Protein AF-A0A9P8MPF1-F1 (afdb_monomer)

Radius of gyration: 15.36 Å; Cα contacts (8 Å, |Δi|>4): 206; chains: 1; bounding box: 31×37×46 Å

Nearest PDB structures (foldseek):
  2ia5-assembly3_I  TM=7.953E-01  e=9.715E-02  Tequatrovirus T4
  1ltq-assembly1_A  TM=6.250E-01  e=1.365E-02  Tequatrovirus T4
  1rrc-assembly1_A  TM=6.376E-01  e=1.107E-01  Tequatrovirus T4
  1rc8-assembly1_A  TM=6.678E-01  e=1.750E-01  Tequatrovirus T4
  1rpz-assembly1_A  TM=5.855E-01  e=4.731E-02  Tequatrovirus T4

pLDDT: mean 72.61, std 19.31, range [34.09, 96.31]

Foldseek 3Di:
DDFDFDPVLQVPLVPDLQVSLVVCVVLLDADPVGLAAFEFEFAAAAPSCLVVSLVSNCVVVVQAAEQELVVQLCVPQNDEPPRDDPVCVVVSSVVSLVVSLVVLACCRPPVSTHYYYRYNHDDQPSWRDDPNDTDGDPPDHGDRGGGTD

Structure (mmCIF, N/CA/C/O backbone):
data_AF-A0A9P8MPF1-F1
#
_entry.id   AF-A0A9P8MPF1-F1
#
loop_
_atom_site.group_PDB
_atom_site.id
_atom_site.type_symbol
_atom_site.label_atom_id
_atom_site.label_alt_id
_atom_site.label_comp_id
_atom_site.label_asym_id
_atom_site.label_entity_id
_atom_site.label_seq_id
_atom_site.pdbx_PDB_ins_code
_atom_site.Cartn_x
_atom_site.Cartn_y
_atom_site.Cartn_z
_atom_site.occupancy
_atom_site.B_iso_or_equiv
_atom_site.auth_seq_id
_atom_site.auth_comp_id
_atom_site.auth_asym_id
_atom_site.auth_atom_id
_atom_site.pdbx_PDB_model_num
ATOM 1 N N . MET A 1 1 ? 2.070 4.208 20.682 1.00 41.72 1 MET A N 1
ATOM 2 C CA . MET A 1 1 ? 1.558 3.156 19.772 1.00 41.72 1 MET A CA 1
ATOM 3 C C . MET A 1 1 ? 1.807 1.775 20.367 1.00 41.72 1 MET A C 1
ATOM 5 O O . MET A 1 1 ? 2.865 1.590 20.952 1.00 41.72 1 MET A O 1
ATOM 9 N N . LYS A 1 2 ? 0.885 0.811 20.221 1.00 34.09 2 LYS A N 1
ATOM 10 C CA . LYS A 1 2 ? 1.180 -0.615 20.453 1.00 34.09 2 LYS A CA 1
ATOM 11 C C . LYS A 1 2 ? 1.306 -1.291 19.090 1.00 34.09 2 LYS A C 1
ATOM 13 O O . LYS A 1 2 ? 0.323 -1.388 18.374 1.00 34.09 2 LYS A O 1
ATOM 18 N N . ALA A 1 3 ? 2.513 -1.696 18.712 1.00 38.12 3 ALA A N 1
ATOM 19 C CA . ALA A 1 3 ? 2.711 -2.574 17.566 1.00 38.12 3 ALA A CA 1
ATOM 20 C C . ALA A 1 3 ? 2.434 -4.014 18.018 1.00 38.12 3 ALA A C 1
ATOM 22 O O . ALA A 1 3 ? 3.046 -4.476 18.980 1.00 38.12 3 ALA A O 1
ATOM 23 N N . ILE A 1 4 ? 1.515 -4.714 17.353 1.00 39.12 4 ILE A N 1
ATOM 24 C CA . ILE A 1 4 ? 1.280 -6.144 17.580 1.00 39.12 4 ILE A CA 1
ATOM 25 C C . ILE A 1 4 ? 1.769 -6.887 16.337 1.00 39.12 4 ILE A C 1
ATOM 27 O O . ILE A 1 4 ? 1.043 -7.026 15.363 1.00 39.12 4 ILE A O 1
ATOM 31 N N . ALA A 1 5 ? 3.017 -7.353 16.365 1.00 43.66 5 ALA A N 1
ATOM 32 C CA . ALA A 1 5 ? 3.516 -8.309 15.382 1.00 43.66 5 ALA A CA 1
ATOM 33 C C . ALA A 1 5 ? 3.115 -9.718 15.841 1.00 43.66 5 ALA A C 1
ATOM 35 O O . ALA A 1 5 ? 3.639 -10.217 16.837 1.00 43.66 5 ALA A O 1
ATOM 36 N N . ASN A 1 6 ? 2.162 -10.358 15.162 1.00 41.84 6 ASN A N 1
ATOM 37 C CA . ASN A 1 6 ? 1.705 -11.693 15.546 1.00 41.84 6 ASN A CA 1
ATOM 38 C C . ASN A 1 6 ? 2.451 -12.778 14.756 1.00 41.84 6 ASN A C 1
ATOM 40 O O . ASN A 1 6 ? 1.999 -13.188 13.688 1.00 41.84 6 ASN A O 1
ATOM 44 N N . ARG A 1 7 ? 3.588 -13.243 15.296 1.00 39.56 7 ARG A N 1
ATOM 45 C CA . ARG A 1 7 ? 4.463 -14.265 14.681 1.00 39.56 7 ARG A CA 1
ATOM 46 C C . ARG A 1 7 ? 3.738 -15.557 14.255 1.00 39.56 7 ARG A C 1
ATOM 48 O O . ARG A 1 7 ? 4.192 -16.202 13.321 1.00 39.56 7 ARG A O 1
ATOM 55 N N . GLY A 1 8 ? 2.598 -15.905 14.862 1.00 37.03 8 GLY A N 1
ATOM 56 C CA . GLY A 1 8 ? 1.840 -17.120 14.524 1.00 37.03 8 GLY A CA 1
ATOM 57 C C . GLY A 1 8 ? 1.121 -17.096 13.167 1.00 37.03 8 GLY A C 1
ATOM 58 O O . GLY A 1 8 ? 0.779 -18.149 12.647 1.00 37.03 8 GLY A O 1
ATOM 59 N N . ILE A 1 9 ? 0.915 -15.921 12.562 1.00 45.84 9 ILE A N 1
ATOM 60 C CA . ILE A 1 9 ? 0.311 -15.800 11.218 1.00 45.84 9 ILE A CA 1
ATOM 61 C C . ILE A 1 9 ? 1.341 -16.104 10.107 1.00 45.84 9 ILE A C 1
ATOM 63 O O . ILE A 1 9 ? 0.969 -16.398 8.974 1.00 45.84 9 ILE A O 1
ATOM 67 N N . PHE A 1 10 ? 2.640 -16.077 10.429 1.00 42.59 10 PHE A N 1
ATOM 68 C CA . PHE A 1 10 ? 3.731 -16.125 9.453 1.00 42.59 10 PHE A CA 1
ATOM 69 C C . PHE A 1 10 ? 4.107 -17.543 9.005 1.00 42.59 10 PHE A C 1
ATOM 71 O O . PHE A 1 10 ? 4.335 -17.742 7.818 1.00 42.59 10 PHE A O 1
ATOM 78 N N . GLU A 1 11 ? 4.130 -18.530 9.910 1.00 34.34 11 GLU A N 1
ATOM 79 C CA . GLU A 1 11 ? 4.487 -19.923 9.565 1.00 34.34 11 GLU A CA 1
ATOM 80 C C . GLU A 1 11 ? 3.403 -20.644 8.743 1.00 34.34 11 GLU A C 1
ATOM 82 O O . GLU A 1 11 ? 3.687 -21.632 8.075 1.00 34.34 11 GLU A O 1
ATOM 87 N N . MET A 1 12 ? 2.157 -20.158 8.754 1.00 38.19 12 MET A N 1
ATOM 88 C CA . MET A 1 12 ? 1.027 -20.840 8.102 1.00 38.19 12 MET A CA 1
ATOM 89 C C . MET A 1 12 ? 0.663 -20.269 6.726 1.00 38.19 12 MET A C 1
ATOM 91 O O . MET A 1 12 ? 0.081 -20.977 5.903 1.00 38.19 12 MET A O 1
ATOM 95 N N . ALA A 1 13 ? 1.062 -19.025 6.429 1.00 40.09 13 ALA A N 1
ATOM 96 C CA . ALA A 1 13 ? 0.810 -18.375 5.138 1.00 40.09 13 ALA A CA 1
ATOM 97 C C . ALA A 1 13 ? 1.546 -19.043 3.955 1.00 40.09 13 ALA A C 1
ATOM 99 O O . ALA A 1 13 ? 1.281 -18.716 2.797 1.00 40.09 13 ALA A O 1
ATOM 100 N N . GLU A 1 14 ? 2.444 -19.993 4.231 1.00 40.06 14 GLU A N 1
ATOM 101 C CA . GLU A 1 14 ? 3.101 -20.811 3.211 1.00 40.06 14 GLU A CA 1
ATOM 102 C C . GLU A 1 14 ? 2.165 -21.879 2.607 1.00 40.06 14 GLU A C 1
ATOM 104 O O . GLU A 1 14 ? 2.433 -22.344 1.501 1.00 40.06 14 GLU A O 1
ATOM 109 N N . HIS A 1 15 ? 1.059 -22.251 3.278 1.00 40.31 15 HIS A N 1
ATOM 110 C CA . HIS A 1 15 ? 0.257 -23.428 2.896 1.00 40.31 15 HIS A CA 1
ATOM 111 C C . HIS A 1 15 ? -1.232 -23.209 2.574 1.00 40.31 15 HIS A C 1
ATOM 113 O O . HIS A 1 15 ? -1.811 -24.068 1.912 1.00 40.31 15 HIS A O 1
ATOM 119 N N . CYS A 1 16 ? -1.856 -22.076 2.903 1.00 38.25 16 CYS A N 1
ATOM 120 C CA . CYS A 1 16 ? -3.166 -21.708 2.349 1.00 38.25 16 CYS A CA 1
ATOM 121 C C . CYS A 1 16 ? -3.312 -20.170 2.301 1.00 38.25 16 CYS A C 1
ATOM 123 O O . CYS A 1 16 ? -2.678 -19.434 3.050 1.00 38.25 16 CYS A O 1
ATOM 125 N N . ARG A 1 17 ? -4.062 -19.659 1.311 1.00 58.19 17 ARG A N 1
ATOM 126 C CA . ARG A 1 17 ? -4.153 -18.215 0.980 1.00 58.19 17 ARG A CA 1
ATOM 127 C C . ARG A 1 17 ? -5.442 -17.529 1.453 1.00 58.19 17 ARG A C 1
ATOM 129 O O . ARG A 1 17 ? -5.520 -16.307 1.387 1.00 58.19 17 ARG A O 1
ATOM 136 N N . LEU A 1 18 ? -6.458 -18.289 1.870 1.00 52.38 18 LEU A N 1
ATOM 137 C CA . LEU A 1 18 ? -7.782 -17.776 2.274 1.00 52.38 18 LEU A CA 1
ATOM 138 C C . LEU A 1 18 ? -7.985 -17.821 3.796 1.00 52.38 18 LEU A C 1
ATOM 140 O O . LEU A 1 18 ? -8.559 -16.897 4.364 1.00 52.38 18 LEU A O 1
ATOM 144 N N . ASP A 1 19 ? -7.434 -18.840 4.451 1.00 63.12 19 ASP A N 1
ATOM 145 C CA . ASP A 1 19 ? -7.306 -18.952 5.908 1.00 63.12 19 ASP A CA 1
ATOM 146 C C . ASP A 1 19 ? -6.521 -17.782 6.515 1.00 63.12 19 ASP A C 1
ATOM 148 O O . ASP A 1 19 ? -6.911 -17.260 7.556 1.00 63.12 19 ASP A O 1
ATOM 152 N N . ALA A 1 20 ? -5.482 -17.294 5.831 1.00 68.88 20 ALA A N 1
ATOM 153 C CA . ALA A 1 20 ? -4.691 -16.158 6.292 1.00 68.88 20 ALA A CA 1
ATOM 154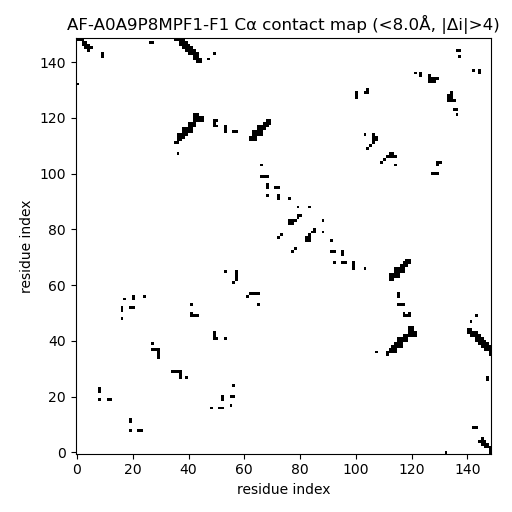 C C . ALA A 1 20 ? -5.534 -14.884 6.486 1.00 68.88 20 ALA A C 1
ATOM 156 O O . ALA A 1 20 ? -5.310 -14.154 7.450 1.00 68.88 20 ALA A O 1
ATOM 157 N N . VAL A 1 21 ? -6.520 -14.624 5.612 1.00 76.19 21 VAL A N 1
ATOM 158 C CA . VAL A 1 21 ? -7.442 -13.486 5.776 1.00 76.19 21 VAL A CA 1
ATOM 159 C C . VAL A 1 21 ? -8.325 -13.720 6.998 1.00 76.19 21 VAL A C 1
ATOM 161 O O . VAL A 1 21 ? -8.368 -12.876 7.891 1.00 76.19 21 VAL A O 1
ATOM 164 N N . ASP A 1 22 ? -8.977 -14.880 7.080 1.00 79.94 22 ASP A N 1
ATOM 165 C CA . ASP A 1 22 ? -9.903 -15.199 8.172 1.00 79.94 22 ASP A CA 1
ATOM 166 C C . ASP A 1 22 ? -9.219 -15.166 9.553 1.00 79.94 22 ASP A C 1
ATOM 168 O O . ASP A 1 22 ? -9.826 -14.730 10.533 1.00 79.94 22 ASP A O 1
ATOM 172 N N . MET A 1 23 ? -7.934 -15.526 9.627 1.00 73.50 23 MET A N 1
ATOM 173 C CA . MET A 1 23 ? -7.121 -15.440 10.846 1.00 73.50 23 MET A CA 1
ATOM 174 C C . MET A 1 23 ? -6.863 -14.002 11.310 1.00 73.50 23 MET A C 1
ATOM 176 O O . MET A 1 23 ? -6.754 -13.756 12.514 1.00 73.50 23 MET A O 1
ATOM 180 N N . ILE A 1 24 ? -6.751 -13.046 10.384 1.00 76.06 24 ILE A N 1
ATOM 181 C CA . ILE A 1 24 ? -6.416 -11.654 10.716 1.00 76.06 24 ILE A CA 1
ATOM 182 C C . ILE A 1 24 ? -7.656 -10.787 10.896 1.00 76.06 24 ILE A C 1
ATOM 184 O O . ILE A 1 24 ? -7.590 -9.817 11.646 1.00 76.06 24 ILE A O 1
ATOM 188 N N . LEU A 1 25 ? -8.795 -11.141 10.285 1.00 80.12 25 LEU A N 1
ATOM 189 C CA . LEU A 1 25 ? -10.044 -10.371 10.366 1.00 80.12 25 LEU A CA 1
ATOM 190 C C . LEU A 1 25 ? -10.436 -9.947 11.794 1.00 80.12 25 LEU A C 1
ATOM 192 O O . LEU A 1 25 ? -10.835 -8.791 11.959 1.00 80.12 25 LEU A O 1
ATOM 196 N N . PRO A 1 26 ? -10.330 -10.797 12.840 1.00 79.50 26 PRO A N 1
ATOM 197 C CA . PRO A 1 26 ? -10.665 -10.385 14.202 1.00 79.50 26 PRO A CA 1
ATOM 198 C C . PRO A 1 26 ? -9.768 -9.263 14.734 1.00 79.50 26 PRO A C 1
ATOM 200 O O . PRO A 1 26 ? -10.215 -8.467 15.555 1.00 79.50 26 PRO A O 1
ATOM 203 N N . LEU A 1 27 ? -8.523 -9.188 14.256 1.00 75.56 27 LEU A N 1
ATOM 204 C CA . LEU A 1 27 ? -7.547 -8.172 14.643 1.00 75.56 27 LEU A CA 1
ATOM 205 C C . LEU A 1 27 ? -7.789 -6.842 13.922 1.00 75.56 27 LEU A C 1
ATOM 207 O O . LEU A 1 27 ? -7.333 -5.815 14.397 1.00 75.56 27 LEU A O 1
ATOM 211 N N . LEU A 1 28 ? -8.508 -6.837 12.796 1.00 79.31 28 LEU A N 1
ATOM 212 C CA . LEU A 1 28 ? -8.723 -5.635 11.981 1.00 79.31 28 LEU A CA 1
ATOM 213 C C . LEU A 1 28 ? -9.944 -4.810 12.407 1.00 79.31 28 LEU A C 1
ATOM 215 O O . LEU A 1 28 ? -10.357 -3.899 11.695 1.00 79.31 28 LEU A O 1
ATOM 219 N N . ARG A 1 29 ? -10.556 -5.137 13.547 1.00 77.69 29 ARG A N 1
ATOM 220 C CA . ARG A 1 29 ? -11.770 -4.478 14.030 1.00 77.69 29 ARG A CA 1
ATOM 221 C C . ARG A 1 29 ? -11.431 -3.399 15.045 1.00 77.69 29 ARG A C 1
ATOM 223 O O . ARG A 1 29 ? -10.806 -3.675 16.067 1.00 77.69 29 ARG A O 1
ATOM 230 N N . ARG A 1 30 ? -11.954 -2.196 14.818 1.00 78.12 30 ARG A N 1
ATOM 231 C CA . ARG A 1 30 ? -12.003 -1.155 15.849 1.00 78.12 30 ARG A CA 1
ATOM 232 C C . ARG A 1 30 ? -12.875 -1.606 17.011 1.00 78.12 30 ARG A C 1
ATOM 234 O O . ARG A 1 30 ? -13.846 -2.344 16.831 1.00 78.12 30 ARG A O 1
ATOM 241 N N . THR A 1 31 ? -12.573 -1.107 18.200 1.00 77.56 31 THR A N 1
ATOM 242 C CA . THR A 1 31 ? -13.399 -1.345 19.389 1.00 77.56 31 THR A CA 1
ATOM 243 C C . THR A 1 31 ? -13.876 -0.017 19.962 1.00 77.56 31 THR A C 1
ATOM 245 O O . THR A 1 31 ? -13.277 1.023 19.712 1.00 77.56 31 THR A O 1
ATOM 248 N N . ALA A 1 32 ? -14.942 -0.016 20.764 1.00 80.69 32 ALA A N 1
ATOM 249 C CA . ALA A 1 32 ? -15.372 1.217 21.435 1.00 80.69 32 ALA A CA 1
ATOM 250 C C . ALA A 1 32 ? -14.278 1.778 22.370 1.00 80.69 32 ALA A C 1
ATOM 252 O O . ALA A 1 32 ? -14.164 2.989 22.536 1.00 80.69 32 ALA A O 1
ATOM 253 N N . SER A 1 33 ? -13.454 0.895 22.945 1.00 77.81 33 SER A N 1
ATOM 254 C CA . SER A 1 33 ? -12.292 1.251 23.765 1.00 77.81 33 SER A CA 1
ATOM 255 C C . SER A 1 33 ? -11.079 1.726 22.962 1.00 77.81 33 SER A C 1
ATOM 257 O O . SER A 1 33 ? -10.219 2.400 23.521 1.00 77.81 33 SER A O 1
ATOM 259 N N . ASP A 1 34 ? -11.004 1.388 21.674 1.00 72.44 34 ASP A N 1
ATOM 260 C CA . ASP A 1 34 ? -9.970 1.864 20.758 1.00 72.44 34 ASP A CA 1
ATOM 261 C C . ASP A 1 34 ? -10.585 2.197 19.386 1.00 72.44 34 ASP A C 1
ATOM 263 O O . ASP A 1 34 ? -10.641 1.343 18.494 1.00 72.44 34 ASP A O 1
ATOM 267 N N . PRO A 1 35 ? -11.123 3.423 19.227 1.00 77.69 35 PRO A N 1
ATOM 268 C CA . PRO A 1 35 ? -11.833 3.837 18.019 1.00 77.69 35 PRO A CA 1
ATOM 269 C C . PRO A 1 35 ? -10.887 4.353 16.925 1.00 77.69 35 PRO A C 1
ATOM 271 O O . PRO A 1 35 ? -11.344 4.958 15.949 1.00 77.69 35 PRO A O 1
ATOM 274 N N . ARG A 1 36 ? -9.568 4.216 17.109 1.00 80.25 36 ARG A N 1
ATOM 275 C CA . ARG A 1 36 ? -8.586 4.709 16.144 1.00 80.25 36 ARG A CA 1
ATOM 276 C C . ARG A 1 36 ? -8.689 3.915 14.836 1.00 80.25 36 ARG A C 1
ATOM 278 O O . ARG A 1 36 ? -9.053 2.744 14.866 1.00 80.25 36 ARG A O 1
ATOM 285 N N . PRO A 1 37 ? -8.381 4.540 13.688 1.00 82.81 37 PRO A N 1
ATOM 286 C CA . PRO A 1 37 ? -8.282 3.809 12.433 1.00 82.81 37 PRO A CA 1
ATOM 287 C C . PRO A 1 37 ? -7.227 2.716 12.484 1.00 82.81 37 PRO A C 1
ATOM 289 O O . PRO A 1 37 ? -6.188 2.936 13.093 1.00 82.81 37 PRO A O 1
ATOM 292 N N . VAL A 1 38 ? -7.476 1.594 11.819 1.00 82.88 38 VAL A N 1
ATOM 293 C CA . VAL A 1 38 ? -6.596 0.433 11.667 1.00 82.88 38 VAL A CA 1
ATOM 294 C C . VAL A 1 38 ? -5.782 0.576 10.382 1.00 82.88 38 VAL A C 1
ATOM 296 O O . VAL A 1 38 ? -6.325 0.915 9.331 1.00 82.88 38 VAL A O 1
ATOM 299 N N . VAL A 1 39 ? -4.480 0.282 10.449 1.00 81.94 39 VAL A N 1
ATOM 300 C CA . VAL A 1 39 ? -3.589 0.291 9.278 1.00 81.94 39 VAL A CA 1
ATOM 301 C C . VAL A 1 39 ? -2.952 -1.080 9.072 1.00 81.94 39 VAL A C 1
ATOM 303 O O . VAL A 1 39 ? -1.952 -1.431 9.686 1.00 81.94 39 VAL A O 1
ATOM 306 N N . VAL A 1 40 ? -3.472 -1.876 8.148 1.00 80.81 40 VAL A N 1
ATOM 307 C CA . VAL A 1 40 ? -2.791 -3.113 7.755 1.00 80.81 40 VAL A CA 1
ATOM 308 C C . VAL A 1 40 ? -1.651 -2.774 6.820 1.00 80.81 40 VAL A C 1
ATOM 310 O O . VAL A 1 40 ? -1.859 -2.087 5.833 1.00 80.81 40 VAL A O 1
ATOM 313 N N . MET A 1 41 ? -0.455 -3.282 7.085 1.00 78.19 41 MET A N 1
ATOM 314 C CA . MET A 1 41 ? 0.661 -3.166 6.156 1.00 78.19 41 MET A CA 1
ATOM 315 C C . MET A 1 41 ? 1.062 -4.563 5.692 1.00 78.19 41 MET A C 1
ATOM 317 O O . MET A 1 41 ? 1.132 -5.507 6.474 1.00 78.19 41 MET A O 1
ATOM 321 N N . THR A 1 42 ? 1.302 -4.720 4.398 1.00 75.44 42 THR A N 1
ATOM 322 C CA . THR A 1 42 ? 1.880 -5.947 3.856 1.00 75.44 42 THR A CA 1
ATOM 323 C C . THR A 1 42 ? 3.245 -5.614 3.282 1.00 75.44 42 THR A C 1
ATOM 325 O O . THR A 1 42 ? 3.355 -4.767 2.399 1.00 75.44 42 THR A O 1
ATOM 328 N N . CYS A 1 43 ? 4.283 -6.281 3.774 1.00 69.81 43 CYS A N 1
ATOM 329 C CA . CYS A 1 43 ? 5.635 -6.239 3.225 1.00 69.81 43 CYS A CA 1
ATOM 330 C C . CYS A 1 43 ? 6.179 -7.678 3.131 1.00 69.81 43 CYS A C 1
ATOM 332 O O . CYS A 1 43 ? 5.475 -8.623 3.474 1.00 69.81 43 CYS A O 1
ATOM 334 N N . GLY A 1 44 ? 7.340 -7.880 2.502 1.00 66.44 44 GLY A N 1
ATOM 335 C CA . GLY A 1 44 ? 7.883 -9.219 2.206 1.00 66.44 44 GLY A CA 1
ATOM 336 C C . GLY A 1 44 ? 8.396 -9.356 0.768 1.00 66.44 44 GLY A C 1
ATOM 337 O O . GLY A 1 44 ? 8.264 -8.426 -0.032 1.00 66.44 44 GLY A O 1
ATOM 338 N N . LEU A 1 45 ? 8.983 -10.505 0.418 1.00 63.56 45 LEU A N 1
ATOM 339 C CA . LEU A 1 45 ? 9.588 -10.729 -0.904 1.00 63.56 45 LEU A CA 1
ATOM 340 C C . LEU A 1 45 ? 8.558 -10.682 -2.047 1.00 63.56 45 LEU A C 1
ATOM 342 O O . LEU A 1 45 ? 7.355 -10.897 -1.855 1.00 63.56 45 LEU A O 1
ATOM 346 N N . SER A 1 46 ? 9.030 -10.387 -3.261 1.00 69.56 46 SER A N 1
ATOM 347 C CA . SER A 1 46 ? 8.215 -10.563 -4.467 1.00 69.56 46 SER A CA 1
ATOM 348 C C . SER A 1 46 ? 7.743 -12.019 -4.570 1.00 69.56 46 SER A C 1
ATOM 350 O O . SER A 1 46 ? 8.474 -12.935 -4.209 1.00 69.56 46 SER A O 1
ATOM 352 N N . GLY A 1 47 ? 6.498 -12.234 -4.997 1.00 68.31 47 GLY A N 1
ATOM 353 C CA . GLY A 1 47 ? 5.896 -13.572 -5.076 1.00 68.31 47 GLY A CA 1
ATOM 354 C C . GLY A 1 47 ? 5.306 -14.125 -3.768 1.00 68.31 47 GLY A C 1
ATOM 355 O O . GLY A 1 47 ? 4.511 -15.058 -3.833 1.00 68.31 47 GL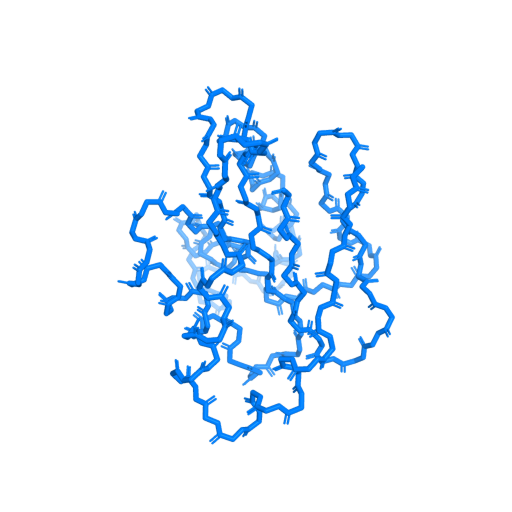Y A O 1
ATOM 356 N N . ALA A 1 48 ? 5.555 -13.506 -2.606 1.00 71.56 48 ALA A N 1
ATOM 357 C CA . ALA A 1 48 ? 5.045 -13.963 -1.299 1.00 71.56 48 ALA A CA 1
ATOM 358 C C . ALA A 1 48 ? 3.513 -13.833 -1.104 1.00 71.56 48 ALA A C 1
ATOM 360 O O . ALA A 1 48 ? 2.995 -14.057 -0.019 1.00 71.56 48 ALA A O 1
ATOM 361 N N . GLY A 1 49 ? 2.759 -13.426 -2.131 1.00 74.50 49 GLY A N 1
ATOM 362 C CA . GLY A 1 49 ? 1.297 -13.316 -2.054 1.00 74.50 49 GLY A CA 1
ATOM 363 C C . GLY A 1 49 ? 0.760 -12.077 -1.325 1.00 74.50 49 GLY A C 1
ATOM 364 O O . GLY A 1 49 ? -0.436 -12.019 -1.068 1.00 74.50 49 GLY A O 1
ATOM 365 N N . LYS A 1 50 ? 1.590 -11.064 -1.043 1.00 79.44 50 LYS A N 1
ATOM 366 C CA . LYS A 1 50 ? 1.194 -9.811 -0.359 1.00 79.44 50 LYS A CA 1
ATOM 367 C C . LYS A 1 50 ? -0.026 -9.142 -0.987 1.00 79.44 50 LYS A C 1
ATOM 369 O O . LYS A 1 50 ? -1.033 -8.949 -0.319 1.00 79.44 50 LYS A O 1
ATOM 374 N N . SER A 1 51 ? 0.028 -8.889 -2.295 1.00 80.19 51 SER A N 1
ATOM 375 C CA . SER A 1 51 ? -1.085 -8.265 -3.008 1.00 80.19 51 SER A CA 1
ATOM 376 C C . SER A 1 51 ? -2.317 -9.162 -3.070 1.00 80.19 51 SER A C 1
ATOM 378 O O . SER A 1 51 ? -3.431 -8.657 -3.158 1.00 80.19 51 SER A O 1
ATOM 380 N N . THR A 1 52 ? -2.149 -10.486 -2.995 1.00 83.50 52 THR A N 1
ATOM 381 C CA . THR A 1 52 ? -3.276 -11.417 -2.855 1.00 83.50 52 THR A CA 1
ATOM 382 C C . THR A 1 52 ? -3.928 -11.277 -1.482 1.00 83.50 52 THR A C 1
ATOM 384 O O . THR A 1 52 ? -5.146 -11.151 -1.419 1.00 83.50 52 THR A O 1
ATOM 387 N N . LEU A 1 53 ? -3.141 -11.224 -0.402 1.00 82.00 53 LEU A N 1
ATOM 388 C CA . LEU A 1 53 ? -3.654 -10.990 0.948 1.00 82.00 53 LEU A CA 1
ATOM 389 C C . LEU A 1 53 ? -4.331 -9.617 1.057 1.00 82.00 53 LEU A C 1
ATOM 391 O O . LEU A 1 53 ? -5.449 -9.530 1.551 1.00 82.00 53 LEU A O 1
ATOM 395 N N . ALA A 1 54 ? -3.693 -8.558 0.551 1.00 85.12 54 ALA A N 1
ATOM 396 C CA . ALA A 1 54 ? -4.245 -7.207 0.562 1.00 85.12 54 ALA A CA 1
ATOM 397 C C . ALA A 1 54 ? -5.593 -7.138 -0.169 1.00 85.12 54 ALA A C 1
ATOM 399 O O . ALA A 1 54 ? -6.544 -6.573 0.359 1.00 85.12 54 ALA A O 1
ATOM 400 N N . LYS A 1 55 ? -5.705 -7.759 -1.351 1.00 87.38 55 LYS A N 1
ATOM 401 C CA . LYS A 1 55 ? -6.978 -7.865 -2.082 1.00 87.38 55 LYS A CA 1
ATOM 402 C C . LYS A 1 55 ? -8.015 -8.672 -1.300 1.00 87.38 55 LYS A C 1
ATOM 404 O O . LYS A 1 55 ? -9.130 -8.201 -1.141 1.00 87.38 55 LYS A O 1
ATOM 409 N N . GLY A 1 56 ? -7.630 -9.813 -0.726 1.00 88.69 56 GLY A N 1
ATOM 410 C CA . GLY A 1 56 ? -8.527 -10.630 0.094 1.00 88.69 56 GLY A CA 1
ATOM 411 C C . GLY A 1 56 ? -9.067 -9.896 1.328 1.00 88.69 56 GLY A C 1
ATOM 412 O O . GLY A 1 56 ? -10.235 -10.058 1.673 1.00 88.69 56 GLY A O 1
ATOM 413 N N . ILE A 1 57 ? -8.257 -9.041 1.964 1.00 87.38 57 ILE A N 1
ATOM 414 C CA . ILE A 1 57 ? -8.715 -8.166 3.053 1.00 87.38 57 ILE A CA 1
ATOM 415 C C . ILE A 1 57 ? -9.780 -7.195 2.547 1.00 87.38 57 ILE A C 1
ATOM 417 O O . ILE A 1 57 ? -10.814 -7.062 3.190 1.00 87.38 57 ILE A O 1
ATOM 421 N N . ILE A 1 58 ? -9.548 -6.539 1.408 1.00 91.50 58 ILE A N 1
ATOM 422 C CA . ILE A 1 58 ? -10.495 -5.576 0.826 1.00 91.50 58 ILE A CA 1
ATOM 423 C C . ILE A 1 58 ? -11.799 -6.264 0.415 1.00 91.50 58 ILE A C 1
ATOM 425 O O . ILE A 1 58 ? -12.876 -5.755 0.716 1.00 91.50 58 ILE A O 1
ATOM 429 N N . ASP A 1 59 ? -11.719 -7.458 -0.176 1.00 91.19 59 ASP A N 1
ATOM 430 C CA . ASP A 1 59 ? -12.891 -8.254 -0.554 1.00 91.19 59 ASP A CA 1
ATOM 431 C C . ASP A 1 59 ? -13.754 -8.626 0.666 1.00 91.19 59 ASP A C 1
ATOM 433 O O . ASP A 1 59 ? -14.980 -8.713 0.572 1.00 91.19 59 ASP A O 1
ATOM 437 N N . ARG A 1 60 ? -13.129 -8.855 1.831 1.00 89.56 60 ARG A N 1
ATOM 438 C CA . ARG A 1 60 ? -13.824 -9.178 3.091 1.00 89.56 60 ARG A CA 1
ATOM 439 C C . ARG A 1 60 ? -14.247 -7.950 3.891 1.00 89.56 60 ARG A C 1
ATOM 441 O O . ARG A 1 60 ? -15.245 -8.008 4.607 1.00 89.56 60 ARG A O 1
ATOM 448 N N . LEU A 1 61 ? -13.495 -6.861 3.797 1.00 89.31 61 LEU A N 1
ATOM 449 C CA . LEU A 1 61 ? -13.691 -5.625 4.542 1.00 89.31 61 LEU A CA 1
ATOM 450 C C . LEU A 1 61 ? -13.697 -4.435 3.565 1.00 89.31 61 LEU A C 1
ATOM 452 O O . LEU A 1 61 ? -12.747 -3.654 3.537 1.00 89.31 61 LEU A O 1
ATOM 456 N N . PRO A 1 62 ? -14.789 -4.235 2.803 1.00 90.31 62 PRO A N 1
ATOM 457 C CA . PRO A 1 62 ? -14.851 -3.226 1.738 1.00 90.31 62 PRO A CA 1
ATOM 458 C C . PRO A 1 62 ? -14.837 -1.772 2.240 1.00 90.31 62 PRO A C 1
ATOM 460 O O . PRO A 1 62 ? -14.823 -0.844 1.441 1.00 90.31 62 PRO A O 1
ATOM 463 N N . HIS A 1 63 ? -14.868 -1.559 3.560 1.00 89.50 63 HIS A N 1
ATOM 464 C CA . HIS A 1 63 ? -14.707 -0.238 4.173 1.00 89.50 63 HIS A CA 1
ATOM 465 C C . HIS A 1 63 ? -13.236 0.188 4.293 1.00 89.50 63 HIS A C 1
ATOM 467 O O . HIS A 1 63 ? -12.971 1.369 4.530 1.00 89.50 63 HIS A O 1
ATOM 473 N N . LEU A 1 64 ? -12.292 -0.750 4.141 1.00 90.44 64 LEU A N 1
ATOM 474 C CA . LEU A 1 64 ? -10.867 -0.442 4.101 1.00 90.44 64 LEU A CA 1
ATOM 475 C C . LEU A 1 64 ? -10.507 0.126 2.729 1.00 90.44 64 LEU A C 1
ATOM 477 O O . LEU A 1 64 ? -10.921 -0.400 1.697 1.00 90.44 64 LEU A O 1
ATOM 481 N N . THR A 1 65 ? -9.662 1.151 2.723 1.00 93.06 65 THR A N 1
ATOM 482 C CA . THR A 1 65 ? -9.056 1.680 1.496 1.00 93.06 65 THR A CA 1
ATOM 483 C C . THR A 1 65 ? -7.705 1.017 1.264 1.00 93.06 65 THR A C 1
ATOM 485 O O . THR A 1 65 ? -6.875 0.954 2.170 1.00 93.06 65 THR A O 1
ATOM 488 N N . ARG A 1 66 ? -7.446 0.523 0.047 1.00 93.06 66 ARG A N 1
ATOM 489 C CA . ARG A 1 66 ? -6.132 -0.021 -0.330 1.00 93.06 66 ARG A CA 1
ATOM 490 C C . ARG A 1 66 ? -5.270 1.064 -0.960 1.00 93.06 66 ARG A C 1
ATOM 492 O O . ARG A 1 66 ? -5.634 1.589 -2.005 1.00 93.06 66 ARG A O 1
ATOM 499 N N . LEU A 1 67 ? -4.094 1.314 -0.395 1.00 92.00 67 LEU A N 1
ATOM 500 C CA . LEU A 1 67 ? -3.053 2.135 -1.011 1.00 92.00 67 LEU A CA 1
ATOM 501 C C . LEU A 1 67 ? -1.906 1.237 -1.473 1.00 92.00 67 LEU A C 1
ATOM 503 O O . LEU A 1 67 ? -1.405 0.414 -0.708 1.00 92.00 67 LEU A O 1
ATOM 507 N N . SER A 1 68 ? -1.491 1.384 -2.730 1.00 90.81 68 SER A N 1
ATOM 508 C CA . SER A 1 68 ? -0.458 0.546 -3.340 1.00 90.81 68 SER A CA 1
ATOM 509 C C . SER A 1 68 ? 0.439 1.378 -4.240 1.00 90.81 68 SER A C 1
ATOM 511 O O . SER A 1 68 ? -0.050 2.038 -5.153 1.00 90.81 68 SER A O 1
ATOM 513 N N . ILE A 1 69 ? 1.751 1.317 -3.999 1.00 87.88 69 ILE A N 1
ATOM 514 C CA . ILE A 1 69 ? 2.747 2.032 -4.811 1.00 87.88 69 ILE A CA 1
ATOM 515 C C . ILE A 1 69 ? 2.662 1.583 -6.271 1.00 87.88 69 ILE A C 1
ATOM 517 O O . ILE A 1 69 ? 2.577 2.428 -7.154 1.00 87.88 69 ILE A O 1
ATOM 521 N N . ASP A 1 70 ? 2.606 0.273 -6.522 1.00 87.31 70 ASP A N 1
ATOM 522 C CA . ASP A 1 70 ? 2.532 -0.260 -7.887 1.00 87.31 70 ASP A CA 1
ATOM 523 C C . ASP A 1 70 ? 1.270 0.214 -8.617 1.00 87.31 70 ASP A C 1
ATOM 525 O O . ASP A 1 70 ? 1.333 0.530 -9.802 1.00 87.31 70 ASP A O 1
ATOM 529 N N . ALA A 1 71 ? 0.131 0.298 -7.915 1.00 90.62 71 ALA A N 1
ATOM 530 C CA . ALA A 1 71 ? -1.108 0.810 -8.501 1.00 90.62 71 ALA A CA 1
ATOM 531 C C . ALA A 1 71 ? -0.996 2.303 -8.835 1.00 90.62 71 ALA A C 1
ATOM 533 O O . ALA A 1 71 ? -1.356 2.698 -9.935 1.00 90.62 71 ALA A O 1
ATOM 534 N N . ILE A 1 72 ? -0.426 3.108 -7.932 1.00 93.50 72 ILE A N 1
ATOM 535 C CA . ILE A 1 72 ? -0.210 4.544 -8.158 1.00 93.50 72 ILE A CA 1
ATOM 536 C C . ILE A 1 72 ? 0.723 4.773 -9.355 1.00 93.50 72 ILE A C 1
ATOM 538 O O . ILE A 1 72 ? 0.443 5.627 -10.194 1.00 93.50 72 ILE A O 1
ATOM 542 N N . ILE A 1 73 ? 1.820 4.015 -9.455 1.00 93.25 73 ILE A N 1
ATOM 543 C CA . ILE A 1 73 ? 2.740 4.102 -10.598 1.00 93.25 73 ILE A CA 1
ATOM 544 C C . ILE A 1 73 ? 2.014 3.698 -11.880 1.00 93.25 73 ILE A C 1
ATOM 546 O O . ILE A 1 73 ? 2.090 4.422 -12.866 1.00 93.25 73 ILE A O 1
ATOM 550 N N . PHE A 1 74 ? 1.276 2.586 -11.862 1.00 93.31 74 PHE A N 1
ATOM 551 C CA . PHE A 1 74 ? 0.529 2.122 -13.027 1.00 93.31 74 PHE A CA 1
ATOM 552 C C . PHE A 1 74 ? -0.515 3.140 -13.501 1.00 93.31 74 PHE A C 1
ATOM 554 O O . PHE A 1 74 ? -0.597 3.421 -14.693 1.00 93.31 74 PHE A O 1
ATOM 561 N N . GLU A 1 75 ? -1.283 3.726 -12.585 1.00 94.81 75 GLU A N 1
ATOM 562 C CA . GLU A 1 75 ? -2.318 4.714 -12.906 1.00 94.81 75 GLU A CA 1
ATOM 563 C C . GLU A 1 75 ? -1.741 6.008 -13.494 1.00 94.81 75 GLU A C 1
ATOM 565 O O . GLU A 1 75 ? -2.380 6.630 -14.341 1.00 94.81 75 GLU A O 1
ATOM 570 N N . ARG A 1 76 ? -0.542 6.419 -13.061 1.00 95.62 76 ARG A N 1
ATOM 571 C CA . ARG A 1 76 ? 0.085 7.684 -13.485 1.00 95.62 76 ARG A CA 1
ATOM 572 C C . ARG A 1 76 ? 0.999 7.549 -14.694 1.00 95.62 76 ARG A C 1
ATOM 574 O O . ARG A 1 76 ? 1.002 8.426 -15.551 1.00 95.62 76 ARG A O 1
ATOM 581 N N . HIS A 1 77 ? 1.777 6.473 -14.734 1.00 95.44 77 HIS A N 1
ATOM 582 C CA . HIS A 1 77 ? 2.900 6.294 -15.657 1.00 95.44 77 HIS A CA 1
ATOM 583 C C . HIS A 1 77 ? 2.730 5.067 -16.560 1.00 95.44 77 HIS A C 1
ATOM 585 O O . HIS A 1 77 ? 3.411 4.952 -17.574 1.00 95.44 77 HIS A O 1
ATOM 591 N N . GLY A 1 78 ? 1.800 4.161 -16.247 1.00 94.06 78 GLY A N 1
ATOM 592 C CA . GLY A 1 78 ? 1.573 2.928 -17.000 1.00 94.06 78 GLY A CA 1
ATOM 593 C C . GLY A 1 78 ? 2.507 1.785 -16.592 1.00 94.06 78 GLY A C 1
ATOM 594 O O . GLY A 1 78 ? 2.960 1.686 -15.454 1.00 94.06 78 GLY A O 1
ATOM 595 N N . LEU A 1 79 ? 2.763 0.856 -17.511 1.00 92.38 79 LEU A N 1
ATOM 596 C CA . LEU A 1 79 ? 3.566 -0.340 -17.267 1.00 92.38 79 LEU A CA 1
ATOM 597 C C . LEU A 1 79 ? 5.068 -0.065 -17.411 1.00 92.38 79 LEU A C 1
ATOM 599 O O . LEU A 1 79 ? 5.528 0.492 -18.411 1.00 92.38 79 LEU A O 1
ATOM 603 N N . TYR A 1 80 ? 5.839 -0.553 -16.438 1.00 89.19 80 TYR A N 1
ATOM 604 C CA . TYR A 1 80 ? 7.302 -0.536 -16.447 1.00 89.19 80 TYR A CA 1
ATOM 605 C C . TYR A 1 80 ? 7.886 -1.126 -17.736 1.00 89.19 80 TYR A C 1
ATOM 607 O O . TYR A 1 80 ? 7.452 -2.189 -18.183 1.00 89.19 80 TYR A O 1
ATOM 615 N N . ALA A 1 81 ? 8.892 -0.451 -18.303 1.00 90.38 81 ALA A N 1
ATOM 616 C CA . ALA A 1 81 ? 9.582 -0.826 -19.542 1.00 90.38 81 ALA A CA 1
ATOM 617 C C . ALA A 1 81 ? 8.680 -0.935 -20.790 1.00 90.38 81 ALA A C 1
ATOM 619 O O . ALA A 1 81 ? 9.136 -1.386 -21.840 1.00 90.38 81 ALA A O 1
ATOM 620 N N . ILE A 1 82 ? 7.416 -0.508 -20.691 1.00 93.94 82 ILE A N 1
ATOM 621 C CA . ILE A 1 82 ? 6.474 -0.393 -21.810 1.00 93.94 82 ILE A CA 1
ATOM 622 C C . ILE A 1 82 ? 6.116 1.077 -22.022 1.00 93.94 82 ILE A C 1
ATOM 624 O O . ILE A 1 82 ? 6.233 1.585 -23.133 1.00 93.94 82 ILE A O 1
ATOM 628 N N . ASN A 1 83 ? 5.675 1.756 -20.962 1.00 96.31 83 ASN A N 1
ATOM 629 C CA . ASN A 1 83 ? 5.238 3.149 -21.017 1.00 96.31 83 ASN A CA 1
ATOM 630 C C . ASN A 1 83 ? 6.333 4.144 -20.612 1.00 96.31 83 ASN A C 1
ATOM 632 O O . ASN A 1 83 ? 6.293 5.284 -21.063 1.00 96.31 83 ASN A O 1
ATOM 636 N N . TYR A 1 84 ? 7.312 3.707 -19.819 1.00 94.50 84 TYR A N 1
ATOM 637 C CA . TYR A 1 84 ? 8.453 4.510 -19.380 1.00 94.50 84 TYR A CA 1
ATOM 638 C C . TYR A 1 84 ? 9.722 3.640 -19.280 1.00 94.50 84 TYR A C 1
ATOM 640 O O . TYR A 1 84 ? 9.617 2.416 -19.093 1.00 94.50 84 TYR A O 1
ATOM 648 N N . PRO A 1 85 ? 10.921 4.227 -19.444 1.00 93.62 85 PRO A N 1
ATOM 649 C CA . PRO A 1 85 ? 12.183 3.499 -19.386 1.00 93.62 85 PRO A CA 1
ATOM 650 C C . PRO A 1 85 ? 12.565 3.095 -17.951 1.00 93.62 85 PRO A C 1
ATOM 652 O O . PRO A 1 85 ? 12.067 3.619 -16.957 1.00 93.62 85 PRO A O 1
ATOM 655 N N . ALA A 1 86 ? 13.449 2.104 -17.833 1.00 89.94 86 ALA A N 1
ATOM 656 C CA . ALA A 1 86 ? 13.791 1.482 -16.553 1.00 89.94 86 ALA A CA 1
ATOM 657 C C . ALA A 1 86 ? 14.450 2.435 -15.537 1.00 89.94 86 ALA A C 1
ATOM 659 O O . ALA A 1 86 ? 14.280 2.271 -14.329 1.00 89.94 86 ALA A O 1
ATOM 660 N N . ASP A 1 87 ? 15.203 3.416 -16.022 1.00 93.31 87 ASP A N 1
ATOM 661 C CA . ASP A 1 87 ? 15.916 4.421 -15.235 1.00 93.31 87 ASP A CA 1
ATOM 662 C C . ASP A 1 87 ? 14.984 5.450 -14.574 1.00 93.31 87 ASP A C 1
ATOM 664 O O . ASP A 1 87 ? 15.318 5.984 -13.517 1.00 93.31 87 ASP A O 1
ATOM 668 N N . GLU A 1 88 ? 13.782 5.658 -15.113 1.00 93.19 88 GLU A N 1
ATOM 669 C CA . GLU A 1 88 ? 12.760 6.528 -14.513 1.00 93.19 88 GLU A CA 1
ATOM 670 C C . GLU A 1 88 ? 12.006 5.861 -13.349 1.00 93.19 88 GLU A C 1
ATOM 672 O O . GLU A 1 88 ? 11.390 6.536 -12.520 1.00 93.19 88 GLU A O 1
ATOM 677 N N . TYR A 1 89 ? 12.093 4.534 -13.210 1.00 89.31 89 TYR A N 1
ATOM 678 C CA . TYR A 1 89 ? 11.314 3.792 -12.216 1.00 89.31 89 TYR A CA 1
ATOM 679 C C . TYR A 1 89 ? 11.565 4.240 -10.774 1.00 89.31 89 TYR A C 1
ATOM 681 O O . TYR A 1 89 ? 10.621 4.369 -9.995 1.00 89.31 89 TYR A O 1
ATOM 689 N N . ALA A 1 90 ? 12.818 4.528 -10.417 1.00 88.31 90 ALA A N 1
ATOM 690 C CA . ALA A 1 90 ? 13.157 5.011 -9.079 1.00 88.31 90 ALA A CA 1
ATOM 691 C C . ALA A 1 90 ? 12.502 6.373 -8.775 1.00 88.31 90 ALA A C 1
ATOM 693 O O . ALA A 1 90 ? 12.046 6.610 -7.654 1.00 88.31 90 ALA A O 1
ATOM 694 N N . ALA A 1 91 ? 12.402 7.250 -9.779 1.00 91.38 91 ALA A N 1
ATOM 695 C CA . ALA A 1 91 ? 11.742 8.543 -9.638 1.00 91.38 91 ALA A CA 1
ATOM 696 C C . ALA A 1 91 ? 10.227 8.371 -9.448 1.00 91.38 91 ALA A C 1
ATOM 698 O O . ALA A 1 91 ? 9.647 8.971 -8.540 1.00 91.38 91 ALA A O 1
ATOM 699 N N . HIS A 1 92 ? 9.598 7.487 -10.227 1.00 92.94 92 HIS A N 1
ATOM 700 C CA . HIS A 1 92 ? 8.176 7.167 -10.075 1.00 92.94 92 HIS A CA 1
ATOM 701 C C . HIS A 1 92 ? 7.857 6.512 -8.729 1.00 92.94 92 HIS A C 1
ATOM 703 O O . HIS A 1 92 ? 6.833 6.826 -8.124 1.00 92.94 92 HIS A O 1
ATOM 709 N N . GLN A 1 93 ? 8.740 5.652 -8.212 1.00 88.25 93 GLN A N 1
ATOM 710 C CA . GLN A 1 93 ? 8.604 5.100 -6.862 1.00 88.25 93 GLN A CA 1
ATOM 711 C C . GLN A 1 93 ? 8.628 6.192 -5.790 1.00 88.25 93 GLN A C 1
ATOM 713 O O . GLN A 1 93 ? 7.790 6.175 -4.887 1.00 88.25 93 GLN A O 1
ATOM 718 N N . ALA A 1 94 ? 9.548 7.156 -5.889 1.00 87.81 94 ALA A N 1
ATOM 719 C CA . ALA A 1 94 ? 9.628 8.268 -4.945 1.00 87.81 94 ALA A CA 1
ATOM 720 C C . ALA A 1 94 ? 8.379 9.167 -5.004 1.00 87.81 94 ALA A C 1
ATOM 722 O O . ALA A 1 94 ? 7.831 9.541 -3.963 1.00 87.81 94 ALA A O 1
ATOM 723 N N . GLU A 1 95 ? 7.891 9.474 -6.208 1.00 92.44 95 GLU A N 1
ATOM 724 C CA . GLU A 1 95 ? 6.653 10.234 -6.410 1.00 92.44 95 GLU A CA 1
ATOM 725 C C . GLU A 1 95 ? 5.439 9.504 -5.817 1.00 92.44 95 GLU A C 1
ATOM 727 O O . GLU A 1 95 ? 4.663 10.088 -5.054 1.00 92.44 95 GLU A O 1
ATOM 73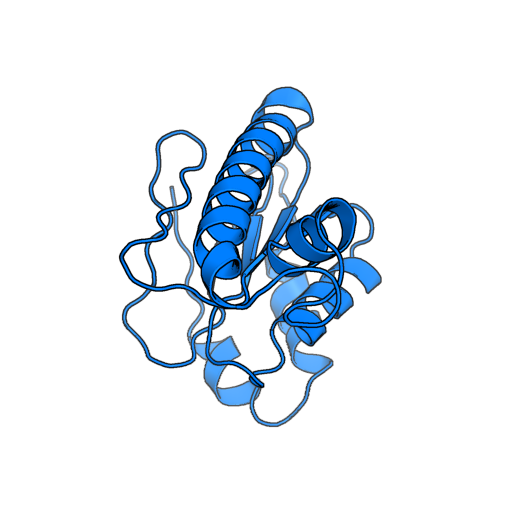2 N N . ALA A 1 96 ? 5.299 8.212 -6.121 1.00 91.19 96 ALA A N 1
ATOM 733 C CA . ALA A 1 96 ? 4.201 7.386 -5.640 1.00 91.19 96 ALA A CA 1
ATOM 734 C C . ALA A 1 96 ? 4.224 7.235 -4.115 1.00 91.19 96 ALA A C 1
ATOM 736 O O . ALA A 1 96 ? 3.176 7.322 -3.478 1.00 91.19 96 ALA A O 1
ATOM 737 N N . LEU A 1 97 ? 5.406 7.078 -3.510 1.00 86.06 97 LEU A N 1
ATOM 738 C CA . LEU A 1 97 ? 5.563 7.046 -2.055 1.00 86.06 97 LEU A CA 1
ATOM 739 C C . LEU A 1 97 ? 5.130 8.364 -1.409 1.00 86.06 97 LEU A C 1
ATOM 741 O O . LEU A 1 97 ? 4.445 8.350 -0.381 1.00 86.06 97 LEU A O 1
ATOM 745 N N . LYS A 1 98 ? 5.520 9.501 -2.000 1.00 88.62 98 LYS A N 1
ATOM 746 C CA . LYS A 1 98 ? 5.104 10.815 -1.507 1.00 88.62 98 LYS A CA 1
ATOM 747 C C . LYS A 1 98 ? 3.582 10.934 -1.545 1.00 88.62 98 LYS A C 1
ATOM 749 O O . LYS A 1 98 ? 2.979 11.270 -0.530 1.00 88.62 98 LYS A O 1
ATOM 754 N N . TYR A 1 99 ? 2.974 10.616 -2.687 1.00 92.00 99 TYR A N 1
ATOM 755 C CA . TYR A 1 99 ? 1.523 10.657 -2.844 1.00 92.00 99 TYR A CA 1
ATOM 756 C C . TYR A 1 99 ? 0.811 9.734 -1.847 1.00 92.00 99 TYR A C 1
ATOM 758 O O . TYR A 1 99 ? -0.091 10.178 -1.143 1.00 92.00 99 TYR A O 1
ATOM 766 N N . LEU A 1 100 ? 1.270 8.486 -1.714 1.00 90.88 100 LEU A N 1
ATOM 767 C CA . LEU A 1 100 ? 0.732 7.522 -0.755 1.00 90.88 100 LEU A CA 1
ATOM 768 C C . LEU A 1 100 ? 0.805 8.047 0.682 1.00 90.88 100 LEU A C 1
ATOM 770 O O . LEU A 1 100 ? -0.141 7.870 1.442 1.00 90.88 100 LEU A O 1
ATOM 774 N N . THR A 1 101 ? 1.913 8.684 1.065 1.00 84.88 101 THR A N 1
ATOM 775 C CA . THR A 1 101 ? 2.100 9.219 2.423 1.00 84.88 101 THR A CA 1
ATOM 776 C C . THR A 1 101 ? 1.151 10.383 2.709 1.00 84.88 101 THR A C 1
ATOM 778 O O . THR A 1 101 ? 0.579 10.456 3.801 1.00 84.88 101 THR A O 1
ATOM 781 N N . ASP A 1 102 ? 0.965 11.276 1.735 1.00 88.50 102 ASP A N 1
ATOM 782 C CA . ASP A 1 102 ? 0.030 12.398 1.844 1.00 88.50 102 ASP A CA 1
ATOM 783 C C . ASP A 1 102 ? -1.417 11.886 1.966 1.00 88.50 102 ASP A C 1
ATOM 785 O O . ASP A 1 102 ? -2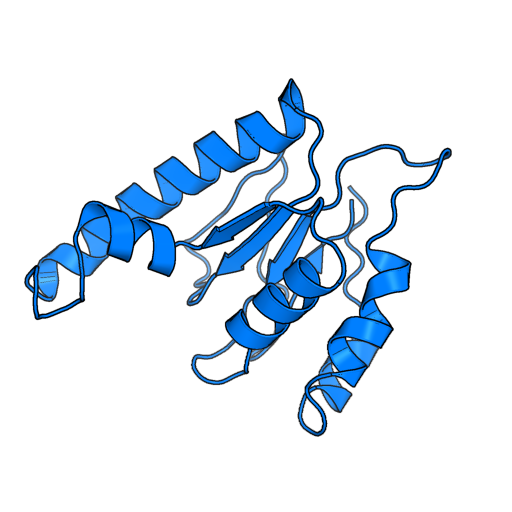.132 12.276 2.896 1.00 88.50 102 ASP A O 1
ATOM 789 N N . GLU A 1 103 ? -1.802 10.940 1.104 1.00 91.50 103 GLU A N 1
ATOM 790 C CA . GLU A 1 103 ? -3.128 10.311 1.080 1.00 91.50 103 GLU A CA 1
ATOM 791 C C . GLU A 1 103 ? -3.423 9.548 2.377 1.00 91.50 103 GLU A C 1
ATOM 793 O O . GLU A 1 103 ? -4.439 9.764 3.032 1.00 91.50 103 GLU A O 1
ATOM 798 N N . LEU A 1 104 ? -2.480 8.725 2.837 1.00 86.62 104 LEU A N 1
ATOM 799 C CA . LEU A 1 104 ? -2.576 8.028 4.118 1.00 86.62 104 LEU A CA 1
ATOM 800 C C . LEU A 1 104 ? -2.791 9.009 5.279 1.00 86.62 104 LEU A C 1
ATOM 802 O O . LEU A 1 104 ? -3.561 8.749 6.205 1.00 86.62 104 LEU A O 1
ATOM 806 N N . GLY A 1 105 ? -2.117 10.158 5.239 1.00 82.50 105 GLY A N 1
ATOM 807 C CA . GLY A 1 105 ? -2.302 11.216 6.219 1.00 82.50 105 GLY A CA 1
ATOM 808 C C . GLY A 1 105 ? -3.722 11.787 6.230 1.00 82.50 105 GLY A C 1
ATOM 809 O O . GLY A 1 105 ? -4.262 12.022 7.315 1.00 82.50 105 GLY A O 1
ATOM 810 N N . LEU A 1 106 ? -4.307 12.004 5.051 1.00 86.94 106 LEU A N 1
ATOM 811 C CA . LEU A 1 106 ? -5.677 12.487 4.875 1.00 86.94 106 LEU A CA 1
ATOM 812 C C . LEU A 1 106 ? -6.697 11.468 5.405 1.00 86.94 106 LEU A C 1
ATOM 814 O O . LEU A 1 106 ? -7.481 11.802 6.301 1.00 86.94 106 LEU A O 1
ATOM 818 N N . LEU A 1 107 ? -6.608 10.219 4.939 1.00 88.25 107 LEU A N 1
ATOM 819 C CA . LEU A 1 107 ? -7.522 9.133 5.304 1.00 88.25 107 LEU A CA 1
ATOM 820 C C . LEU A 1 107 ? -7.565 8.903 6.818 1.00 88.25 107 LEU A C 1
ATOM 822 O O . LEU A 1 107 ? -8.628 8.731 7.412 1.00 88.25 107 LEU A O 1
ATOM 826 N N . LEU A 1 108 ? -6.411 8.943 7.486 1.00 83.06 108 LEU A N 1
ATOM 827 C CA . LEU A 1 108 ? -6.341 8.628 8.912 1.00 83.06 108 LEU A CA 1
ATOM 828 C C . LEU A 1 108 ? -6.735 9.794 9.820 1.00 83.06 108 LEU A C 1
ATOM 830 O O . LEU A 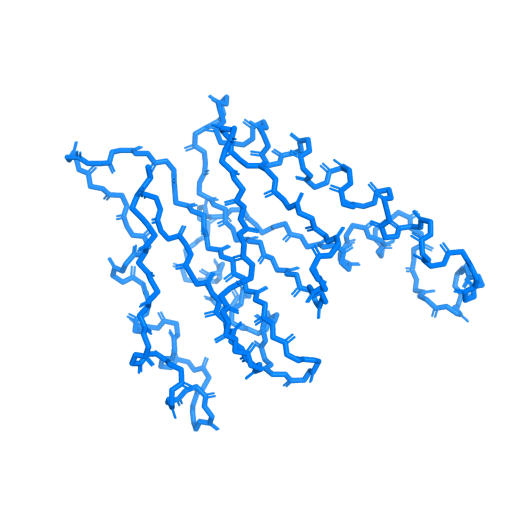1 108 ? -7.334 9.571 10.876 1.00 83.06 108 LEU A O 1
ATOM 834 N N . ARG A 1 109 ? -6.368 11.030 9.461 1.00 79.50 109 ARG A N 1
ATOM 835 C CA . ARG A 1 109 ? -6.602 12.199 10.326 1.00 79.50 109 ARG A CA 1
ATOM 836 C C . ARG A 1 109 ? -7.962 12.832 10.096 1.00 79.50 109 ARG A C 1
ATOM 838 O O . ARG A 1 109 ? -8.618 13.192 11.069 1.00 79.50 109 ARG A O 1
ATOM 845 N N . THR A 1 110 ? -8.352 12.974 8.837 1.00 80.50 110 THR A N 1
ATOM 846 C CA . THR A 1 110 ? -9.560 13.702 8.454 1.00 80.50 110 THR A CA 1
ATOM 847 C C . THR A 1 110 ? -10.730 12.742 8.328 1.00 80.50 110 THR A C 1
ATOM 849 O O . THR A 1 110 ? -11.745 12.918 8.994 1.00 80.50 110 THR A O 1
ATOM 852 N N . GLU A 1 111 ? -10.566 11.689 7.532 1.00 80.69 111 GLU A N 1
ATOM 853 C CA . GLU A 1 111 ? -11.669 10.781 7.188 1.00 80.69 111 GLU A CA 1
ATOM 854 C C . GLU A 1 111 ? -11.859 9.665 8.213 1.00 80.69 111 GLU A C 1
ATOM 856 O O . GLU A 1 111 ? -12.917 9.045 8.286 1.00 80.69 111 GLU A O 1
ATOM 861 N N . ARG A 1 112 ? -10.841 9.441 9.052 1.00 83.62 112 ARG A N 1
ATOM 862 C CA . ARG A 1 112 ? -10.821 8.400 10.082 1.00 83.62 112 ARG A CA 1
ATOM 863 C C . ARG A 1 112 ? -11.122 7.033 9.456 1.00 83.62 112 ARG A C 1
ATOM 865 O O . ARG A 1 112 ? -11.889 6.269 10.042 1.00 83.62 112 ARG A O 1
ATOM 872 N N . GLN A 1 113 ? -10.526 6.718 8.303 1.00 87.44 113 GLN A N 1
ATOM 873 C CA . GLN A 1 113 ? -10.754 5.486 7.537 1.00 87.44 113 GLN A CA 1
ATOM 874 C C . GLN A 1 113 ? -9.673 4.424 7.793 1.00 87.44 113 GLN A C 1
ATOM 876 O O . GLN A 1 113 ? -8.513 4.758 8.020 1.00 87.44 113 GLN A O 1
ATOM 881 N N . ASP A 1 114 ? -10.060 3.145 7.780 1.00 89.69 114 ASP A N 1
ATOM 882 C CA . ASP A 1 114 ? -9.128 2.015 7.866 1.00 89.69 114 ASP A CA 1
ATOM 883 C C . ASP A 1 114 ? -8.404 1.804 6.532 1.00 89.69 114 ASP A C 1
ATOM 885 O O . ASP A 1 114 ? -8.990 1.978 5.462 1.00 89.69 114 ASP A O 1
ATOM 889 N N . VAL A 1 115 ? -7.127 1.422 6.583 1.00 89.94 115 VAL A N 1
ATOM 890 C CA . VAL A 1 115 ? -6.267 1.381 5.393 1.00 89.94 115 VAL A CA 1
ATOM 891 C C . VAL A 1 115 ? -5.489 0.071 5.299 1.00 89.94 115 VAL A C 1
ATOM 893 O O . VAL A 1 115 ? -4.977 -0.430 6.296 1.00 89.94 115 VAL A O 1
ATOM 896 N N . VAL A 1 116 ? -5.348 -0.455 4.080 1.00 89.81 116 VAL A N 1
ATOM 897 C CA . VAL A 1 116 ? -4.381 -1.501 3.720 1.00 89.81 116 VAL A CA 1
ATOM 898 C C . VAL A 1 116 ? -3.264 -0.886 2.878 1.00 89.81 116 VAL A C 1
ATOM 900 O O . VAL A 1 116 ? -3.506 -0.416 1.770 1.00 89.81 116 VAL A O 1
ATOM 903 N N . LEU A 1 117 ? -2.033 -0.918 3.378 1.00 87.12 117 LEU A N 1
ATOM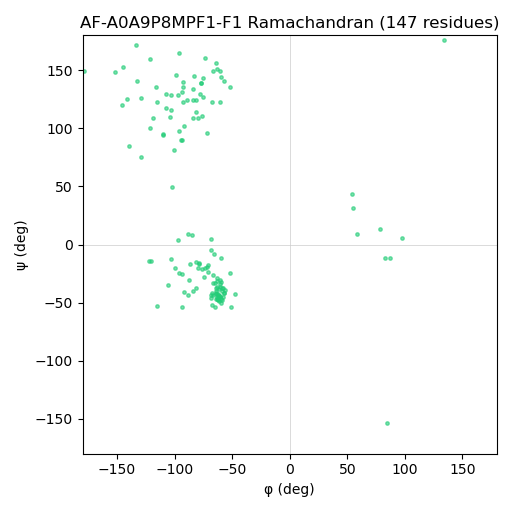 904 C CA . LEU A 1 117 ? -0.813 -0.537 2.671 1.00 87.12 117 LEU A CA 1
ATOM 905 C C . LEU A 1 117 ? -0.207 -1.768 1.987 1.00 87.12 117 LEU A C 1
ATOM 907 O O . LEU A 1 117 ? 0.441 -2.592 2.637 1.00 87.12 117 LEU A O 1
ATOM 911 N N . ASP A 1 118 ? -0.409 -1.884 0.675 1.00 86.31 118 ASP A N 1
ATOM 912 C CA . ASP A 1 118 ? 0.159 -2.946 -0.160 1.00 86.31 118 ASP A CA 1
ATOM 913 C C . ASP A 1 118 ? 1.477 -2.483 -0.788 1.00 86.31 118 ASP A C 1
ATOM 915 O O . ASP A 1 118 ? 1.503 -1.863 -1.859 1.00 86.31 118 ASP A O 1
ATOM 919 N N . LEU A 1 119 ? 2.571 -2.744 -0.067 1.00 77.25 119 LEU A N 1
ATOM 920 C CA . LEU A 1 119 ? 3.921 -2.342 -0.443 1.00 77.25 119 LEU A CA 1
ATOM 921 C C . LEU A 1 119 ? 4.687 -3.550 -0.998 1.00 77.25 119 LEU A C 1
ATOM 923 O O . LEU A 1 119 ? 4.963 -4.534 -0.307 1.00 77.25 119 LEU A O 1
ATOM 927 N N . SER A 1 120 ? 5.052 -3.472 -2.273 1.00 64.75 120 SER A N 1
ATOM 928 C CA . SER A 1 120 ? 5.727 -4.529 -3.032 1.00 64.75 120 SER A CA 1
ATOM 929 C C . SER A 1 120 ? 7.205 -4.692 -2.664 1.00 64.75 120 SER A C 1
ATOM 931 O O . SER A 1 120 ? 7.712 -5.818 -2.724 1.00 64.75 120 SER A O 1
ATOM 933 N N . PHE A 1 121 ? 7.864 -3.623 -2.203 1.00 59.09 121 PHE A N 1
ATOM 934 C CA . PHE A 1 121 ? 9.268 -3.620 -1.795 1.00 59.09 121 PHE A CA 1
ATOM 935 C C . PHE A 1 121 ? 9.498 -2.658 -0.623 1.00 59.09 121 PHE A C 1
ATOM 937 O O . PHE A 1 121 ? 9.275 -1.459 -0.746 1.00 59.09 121 PHE A O 1
ATOM 944 N N . TRP A 1 122 ? 9.971 -3.177 0.512 1.00 53.72 122 TRP A N 1
ATOM 945 C CA . TRP A 1 1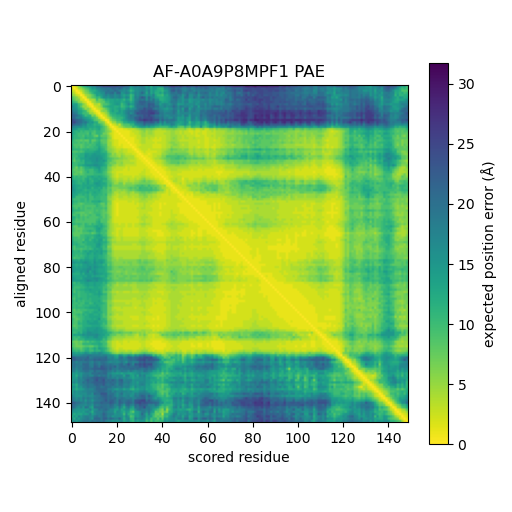22 ? 10.425 -2.345 1.626 1.00 53.72 122 TRP A CA 1
ATOM 946 C C . TRP A 1 122 ? 11.903 -2.612 1.911 1.00 53.72 122 TRP A C 1
ATOM 948 O O . TRP A 1 122 ? 12.263 -3.670 2.438 1.00 53.72 122 TRP A O 1
ATOM 958 N N . ASN A 1 123 ? 12.757 -1.643 1.584 1.00 51.69 123 ASN A N 1
ATOM 959 C CA . ASN A 1 123 ? 14.121 -1.553 2.104 1.00 51.69 123 ASN A CA 1
ATOM 960 C C . ASN A 1 123 ? 14.139 -0.586 3.318 1.00 51.69 123 ASN A C 1
ATOM 962 O O . ASN A 1 123 ? 13.180 0.149 3.549 1.00 51.69 123 ASN A O 1
ATOM 966 N N . ARG A 1 124 ? 15.210 -0.587 4.126 1.00 47.34 124 ARG A N 1
ATOM 967 C CA . ARG A 1 124 ? 15.335 0.268 5.333 1.00 47.34 124 ARG A CA 1
ATOM 968 C C . ARG A 1 124 ? 15.256 1.781 5.050 1.00 47.34 124 ARG A C 1
ATOM 970 O O . ARG A 1 124 ? 15.127 2.549 5.996 1.00 47.34 124 ARG A O 1
ATOM 977 N N . GLU A 1 125 ? 15.326 2.195 3.790 1.00 48.94 125 GLU A N 1
ATOM 978 C CA . GLU A 1 125 ? 15.323 3.584 3.324 1.00 48.94 125 GLU A CA 1
ATOM 979 C C . GLU A 1 125 ? 13.932 4.074 2.882 1.00 48.94 125 GLU A C 1
ATOM 981 O O . GLU A 1 125 ? 13.812 5.219 2.455 1.00 48.94 125 GLU A O 1
ATOM 986 N N . PHE A 1 126 ? 12.869 3.266 3.029 1.00 53.06 126 PHE A N 1
ATOM 987 C CA . PHE A 1 126 ? 11.497 3.625 2.627 1.00 53.06 126 PHE A CA 1
ATOM 988 C C . PHE A 1 126 ? 10.570 4.038 3.782 1.00 53.06 126 PHE A C 1
ATOM 990 O O . PHE A 1 126 ? 9.465 3.526 3.870 1.00 53.06 126 PHE A O 1
ATOM 997 N N . PRO A 1 127 ? 10.918 4.942 4.706 1.00 57.00 127 PRO A N 1
ATOM 998 C CA . PRO A 1 127 ? 10.161 5.042 5.939 1.00 57.00 127 PRO A CA 1
ATOM 999 C C . PRO A 1 127 ? 8.803 5.758 5.762 1.00 57.00 127 PRO A C 1
ATOM 1001 O O . PRO A 1 127 ? 8.727 6.972 5.585 1.00 57.00 127 PRO A O 1
ATOM 1004 N N . VAL A 1 128 ? 7.703 5.014 5.883 1.00 56.25 128 VAL A N 1
ATOM 1005 C CA . VAL A 1 128 ? 6.344 5.560 6.009 1.00 56.25 128 VAL A CA 1
ATOM 1006 C C . VAL A 1 128 ? 6.146 6.116 7.420 1.00 56.25 128 VAL A C 1
ATOM 1008 O O . VAL A 1 128 ? 6.372 5.436 8.427 1.00 56.25 128 VAL A O 1
ATOM 1011 N N . ARG A 1 129 ? 5.713 7.377 7.494 1.00 54.38 129 ARG A N 1
ATOM 1012 C CA . ARG A 1 129 ? 5.331 8.048 8.740 1.00 54.38 129 ARG A CA 1
ATOM 1013 C C . ARG A 1 129 ? 3.818 8.120 8.841 1.00 54.38 129 ARG A C 1
ATOM 1015 O O . ARG A 1 129 ? 3.167 8.662 7.954 1.00 54.38 129 ARG A O 1
ATOM 1022 N N . VAL A 1 130 ? 3.271 7.688 9.972 1.00 51.84 130 VAL A N 1
ATOM 1023 C CA . VAL A 1 130 ? 1.861 7.929 10.304 1.00 51.84 130 VAL A CA 1
ATOM 1024 C C . VAL A 1 130 ? 1.779 8.509 11.699 1.00 51.84 130 VAL A C 1
ATOM 1026 O O . VAL A 1 130 ? 2.299 7.929 12.645 1.00 51.84 130 VAL A O 1
ATOM 1029 N N . GLN A 1 131 ? 1.109 9.656 11.823 1.00 48.53 131 GLN A N 1
ATOM 1030 C CA . GLN A 1 131 ? 0.883 10.335 13.108 1.00 48.53 131 GLN A CA 1
ATOM 1031 C C . GLN A 1 131 ? 2.179 10.624 13.898 1.00 48.53 131 GLN A C 1
ATOM 1033 O O . GLN A 1 131 ? 2.170 10.652 15.120 1.00 48.53 131 GLN A O 1
ATOM 1038 N N . GLY A 1 132 ? 3.297 10.854 13.198 1.00 45.03 132 GLY A N 1
ATOM 1039 C CA . GLY A 1 132 ? 4.602 11.131 13.815 1.00 45.03 132 GLY A CA 1
ATOM 1040 C C . GLY A 1 132 ? 5.425 9.886 14.153 1.00 45.03 132 GLY A C 1
ATOM 1041 O O . GLY A 1 132 ? 6.628 10.016 14.369 1.00 45.03 132 GLY A O 1
A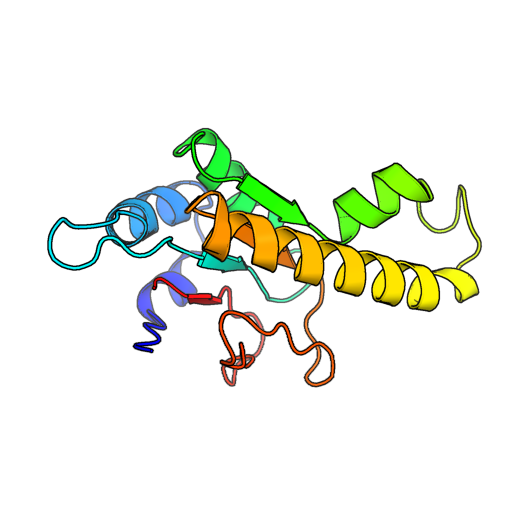TOM 1042 N N . ASP A 1 133 ? 4.822 8.698 14.095 1.00 47.81 133 ASP A N 1
ATOM 1043 C CA . ASP A 1 133 ? 5.485 7.431 14.378 1.00 47.81 133 ASP A CA 1
ATOM 1044 C C . ASP A 1 133 ? 6.036 6.789 13.100 1.00 47.81 133 ASP A C 1
ATOM 1046 O O . ASP A 1 133 ? 5.393 6.776 12.040 1.00 47.81 133 ASP A O 1
ATOM 1050 N N . TRP A 1 134 ? 7.236 6.224 13.216 1.00 52.16 134 TRP A N 1
ATOM 1051 C CA . TRP A 1 134 ? 7.859 5.451 12.152 1.00 52.16 134 TRP A CA 1
ATOM 1052 C C . TRP A 1 134 ? 7.240 4.056 12.053 1.00 52.16 134 TRP A C 1
ATOM 1054 O O . TRP A 1 134 ? 6.951 3.391 13.053 1.00 52.16 134 TRP A O 1
ATOM 1064 N N . PHE A 1 135 ? 7.029 3.607 10.822 1.00 54.44 135 PHE A N 1
ATOM 1065 C CA . PHE A 1 135 ? 6.683 2.226 10.523 1.00 54.44 135 PHE A CA 1
ATOM 1066 C C . PHE A 1 135 ? 7.995 1.558 10.163 1.00 54.44 135 PHE A C 1
ATOM 1068 O O . PHE A 1 135 ? 8.511 1.734 9.066 1.00 54.44 135 PHE A O 1
ATOM 1075 N N . GLU A 1 136 ? 8.594 0.882 11.135 1.00 47.69 136 GLU A N 1
ATOM 1076 C CA . GLU A 1 136 ? 9.838 0.161 10.910 1.00 47.69 136 GLU A CA 1
ATOM 1077 C C . GLU A 1 136 ? 9.541 -1.214 10.315 1.00 47.69 136 GLU A C 1
ATOM 1079 O O . GLU A 1 136 ? 8.555 -1.866 10.673 1.00 47.69 136 GLU A O 1
ATOM 1084 N N . LYS A 1 137 ? 10.429 -1.673 9.425 1.00 45.78 137 LYS A N 1
ATOM 1085 C CA . LYS A 1 137 ? 10.485 -3.090 9.065 1.00 45.78 137 LYS A CA 1
ATOM 1086 C C . LYS A 1 137 ? 10.804 -3.868 10.347 1.00 45.78 137 LYS A C 1
ATOM 1088 O O . LYS A 1 137 ? 11.855 -3.601 10.933 1.00 45.78 137 LYS A O 1
ATOM 1093 N N . PRO A 1 138 ? 9.987 -4.832 10.781 1.00 47.94 138 PRO A N 1
ATOM 1094 C CA . PRO A 1 138 ? 10.444 -5.793 11.762 1.00 47.94 138 PRO A CA 1
ATOM 1095 C C . PRO A 1 138 ? 11.640 -6.568 11.201 1.00 47.94 138 PRO A C 1
ATOM 1097 O O . PRO A 1 138 ? 11.836 -6.711 9.989 1.00 47.94 138 PRO A O 1
ATOM 1100 N N . ALA A 1 139 ? 12.514 -6.981 12.109 1.00 38.97 139 ALA A N 1
ATOM 1101 C CA . ALA A 1 139 ? 13.728 -7.693 11.763 1.00 38.97 139 ALA A CA 1
ATOM 1102 C C . ALA A 1 139 ? 13.381 -9.124 11.313 1.00 38.97 139 ALA A C 1
ATOM 1104 O O . ALA A 1 139 ? 13.234 -10.008 12.149 1.00 38.97 139 ALA A O 1
ATOM 1105 N N . GLY A 1 140 ? 13.273 -9.328 9.998 1.00 43.84 140 GLY A N 1
ATOM 1106 C CA . GLY A 1 140 ? 13.042 -10.632 9.376 1.00 43.84 140 GLY A CA 1
ATOM 1107 C C . GLY A 1 140 ? 13.003 -10.554 7.845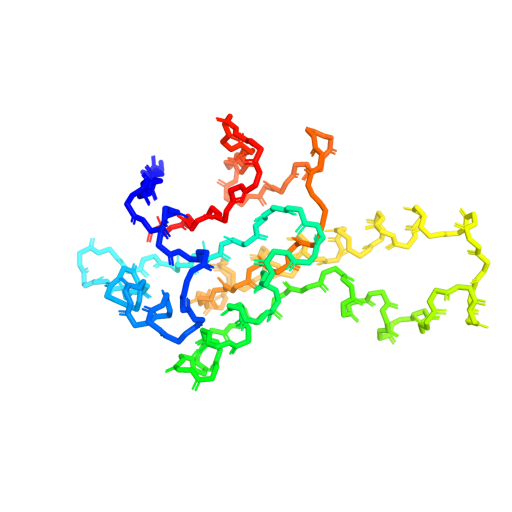 1.00 43.84 140 GLY A C 1
ATOM 1108 O O . GLY A 1 140 ? 12.656 -9.523 7.252 1.00 43.84 140 GLY A O 1
ATOM 1109 N N . GLU A 1 141 ? 13.417 -11.628 7.176 1.00 36.94 141 GLU A N 1
ATOM 1110 C CA . GLU A 1 141 ? 13.258 -11.809 5.729 1.00 36.94 141 GLU A CA 1
ATOM 1111 C C . GLU A 1 141 ? 11.906 -12.494 5.472 1.00 36.94 141 GLU A C 1
ATOM 1113 O O . GLU A 1 141 ? 11.630 -13.539 6.045 1.00 36.94 141 GLU A O 1
ATOM 1118 N N . GLY A 1 142 ? 11.036 -11.892 4.648 1.00 44.03 142 GLY A N 1
ATOM 1119 C CA . GLY A 1 142 ? 9.759 -12.508 4.236 1.00 44.03 142 GLY A CA 1
ATOM 1120 C C . GLY A 1 142 ? 8.490 -12.105 5.006 1.00 44.03 142 GLY A C 1
ATOM 1121 O O . GLY A 1 142 ? 7.424 -12.634 4.720 1.00 44.03 142 GLY A O 1
ATOM 1122 N N . GLU A 1 143 ? 8.559 -11.153 5.933 1.00 45.38 143 GLU A N 1
ATOM 1123 C CA . GLU A 1 143 ? 7.465 -10.876 6.877 1.00 45.38 143 GLU A CA 1
ATOM 1124 C C . GLU A 1 143 ? 6.356 -9.939 6.339 1.00 45.38 143 GLU A C 1
ATOM 1126 O O . GLU A 1 143 ? 6.643 -8.799 5.986 1.00 45.38 143 GLU A O 1
ATOM 1131 N N . ILE A 1 144 ? 5.084 -10.382 6.364 1.00 48.19 144 ILE A N 1
ATOM 1132 C CA . ILE A 1 144 ? 3.867 -9.546 6.244 1.00 48.19 144 ILE A CA 1
ATOM 1133 C C . ILE A 1 144 ? 3.532 -8.905 7.596 1.00 48.19 144 ILE A C 1
ATOM 1135 O O . ILE A 1 144 ? 3.151 -9.585 8.542 1.00 48.19 144 ILE A O 1
ATOM 1139 N N . VAL A 1 145 ? 3.615 -7.581 7.700 1.00 50.19 145 VAL A N 1
ATOM 1140 C CA . VAL A 1 145 ? 3.607 -6.899 9.004 1.00 50.19 145 VAL A CA 1
ATOM 1141 C C . VAL A 1 145 ? 2.324 -6.127 9.232 1.00 50.19 145 VAL A C 1
ATOM 1143 O O . VAL A 1 145 ? 2.202 -4.959 8.880 1.00 50.19 145 VAL A O 1
ATOM 1146 N N . ILE A 1 146 ? 1.374 -6.757 9.906 1.00 50.25 146 ILE A N 1
ATOM 1147 C CA . ILE A 1 146 ? 0.079 -6.150 10.209 1.00 50.25 146 ILE A CA 1
ATOM 1148 C C . ILE A 1 146 ? 0.231 -5.218 11.420 1.00 50.25 146 ILE A C 1
ATOM 1150 O O . ILE A 1 146 ? 0.405 -5.686 12.542 1.00 50.25 146 ILE A O 1
ATOM 1154 N N . LYS A 1 147 ? 0.154 -3.894 11.221 1.00 53.00 147 LYS A N 1
ATOM 1155 C CA . LYS A 1 147 ? 0.168 -2.914 12.320 1.00 53.00 147 LYS A CA 1
ATOM 1156 C C . LYS A 1 147 ? -1.238 -2.414 12.644 1.00 53.00 147 LYS A C 1
ATOM 1158 O O . LYS A 1 147 ? -1.640 -1.321 12.274 1.00 53.00 147 LYS A O 1
ATOM 1163 N N . VAL A 1 148 ? -1.970 -3.196 13.421 1.00 51.00 148 VAL A N 1
ATOM 1164 C CA . VAL A 1 148 ? -3.248 -2.741 13.978 1.00 51.00 148 VAL A CA 1
ATOM 1165 C C . VAL A 1 148 ? -2.986 -1.622 14.990 1.00 51.00 148 VAL A C 1
ATOM 1167 O O . VAL A 1 148 ? -2.203 -1.805 15.924 1.00 51.00 148 VAL A O 1
ATOM 1170 N N . THR A 1 149 ? -3.591 -0.458 14.770 1.00 53.50 149 THR A N 1
ATOM 1171 C CA . THR A 1 149 ? -3.639 0.651 15.730 1.00 53.50 149 THR A CA 1
ATOM 1172 C C . THR A 1 149 ? -4.845 0.546 16.628 1.00 53.50 149 THR A C 1
ATOM 1174 O O . THR A 1 149 ? -5.901 0.075 16.163 1.00 53.50 149 THR A O 1
#

InterPro domains:
  IPR027417 P-loop containing nucleoside triphosphate hydrolase [G3DSA:3.40.50.300] (31-139)
  IPR027417 P-loop containing nucleoside triphosphate hydrolase [SSF52540] (36-122)

Solvent-accessible surface area (backbone atoms only — not comparable to full-atom values): 8852 Å² total; per-residue (Å²): 137,68,79,56,80,66,72,78,61,62,81,51,55,80,78,46,79,63,62,54,44,66,70,43,52,76,66,70,56,69,41,94,91,46,76,51,44,33,38,40,34,31,36,33,53,80,88,71,48,49,66,56,47,50,49,49,44,34,77,76,39,73,77,39,47,78,48,37,49,67,55,48,32,37,77,76,56,42,51,84,71,74,63,42,61,73,83,52,47,64,58,44,52,54,52,26,49,52,51,51,46,56,49,52,48,44,36,48,71,74,67,54,40,31,34,34,40,39,42,71,74,75,60,97,85,64,75,52,65,58,98,87,41,76,57,72,82,72,95,65,89,62,53,66,51,48,40,45,85

Mean predicted aligned error: 9.08 Å

Secondary structure (DSSP, 8-state):
------GGGTTTTTT-SSHHHHHHGGGG--BTTB-SPPEEEE--STTSSHHHHHHHHHHH-TTSEEEEHHHHHHHHH-SBTTTB-GGGHHHHHHHHHHHHHHHHHHIIIII---EEEE-S---TT---EETTEE-PPPSSSS---EE--

Organism: NCBI:txid111463

Sequence (149 aa):
MKAIANRGIFEMAEHCRLDAVDMILPLLRRTASDPRPVVVMTCGLSGAGKSTLAKGIIDRLPHLTRLSIDAIIFERHGLYAINYPADEYAAHQAEALKYLTDELGLLLRTERQDVVLDLSFWNREFPVRVQGDWFEKPAGEGEIVIKVT